Protein AF-A0A660TKF4-F1 (afdb_monomer_lite)

pLDDT: mean 88.18, std 7.92, range [66.0, 97.12]

Foldseek 3Di:
DDPVVCDDVNVQVVVCVVVVVWPSVDQWTWDDDPVDTDTDHDDDDDCVPHNDPPDDPPD

Radius of gyration: 16.27 Å; chains: 1; bounding box: 41×16×41 Å

Structure (mmCIF, N/CA/C/O backbone):
data_AF-A0A660TKF4-F1
#
_entry.id   AF-A0A660TKF4-F1
#
loop_
_atom_site.group_PDB
_atom_site.id
_atom_site.type_symbol
_atom_site.label_atom_id
_atom_site.label_alt_id
_atom_site.label_comp_id
_atom_site.label_asym_id
_atom_site.label_entity_id
_atom_site.label_seq_id
_atom_site.pdbx_PDB_ins_code
_atom_site.Cartn_x
_atom_site.Cartn_y
_atom_site.Cartn_z
_atom_site.occupancy
_atom_site.B_iso_or_equiv
_atom_site.auth_seq_id
_atom_site.auth_comp_id
_atom_site.auth_asym_id
_atom_site.auth_atom_id
_atom_site.pdbx_PDB_model_num
ATOM 1 N N . MET A 1 1 ? 17.376 12.286 8.732 1.00 81.38 1 MET A N 1
ATOM 2 C CA . MET A 1 1 ? 17.352 10.925 8.147 1.00 81.38 1 MET A CA 1
ATOM 3 C C . MET A 1 1 ? 16.498 10.970 6.888 1.00 81.38 1 MET A C 1
ATOM 5 O O . MET A 1 1 ? 15.452 11.604 6.931 1.00 81.38 1 MET A O 1
ATOM 9 N N . LYS A 1 2 ? 16.950 10.403 5.764 1.00 93.38 2 LYS A N 1
ATOM 10 C CA . LYS A 1 2 ? 16.188 10.400 4.500 1.00 93.38 2 LYS A CA 1
ATOM 11 C C . LYS A 1 2 ? 15.252 9.185 4.440 1.00 93.38 2 LYS A C 1
ATOM 13 O O . LYS A 1 2 ? 15.597 8.140 4.979 1.00 93.38 2 LYS A O 1
ATOM 18 N N . LEU A 1 3 ? 14.112 9.295 3.749 1.00 92.56 3 LEU A N 1
ATOM 19 C CA . LEU A 1 3 ? 13.084 8.236 3.697 1.00 92.56 3 LEU A CA 1
ATOM 20 C C . LEU A 1 3 ? 13.612 6.888 3.178 1.00 92.56 3 LEU A C 1
ATOM 22 O O . LEU A 1 3 ? 13.316 5.851 3.765 1.00 92.56 3 LEU A O 1
ATOM 26 N N . TYR A 1 4 ? 14.472 6.894 2.152 1.00 93.25 4 TYR A N 1
ATOM 27 C CA . TYR A 1 4 ? 15.056 5.657 1.610 1.00 93.25 4 TYR A CA 1
ATOM 28 C C . TYR A 1 4 ? 15.930 4.896 2.623 1.00 93.25 4 TYR A C 1
ATOM 30 O O . TYR A 1 4 ? 16.170 3.708 2.448 1.00 93.25 4 TYR A O 1
ATOM 38 N N . GLN A 1 5 ? 16.413 5.563 3.677 1.00 97.12 5 GLN A N 1
ATOM 39 C CA . GLN A 1 5 ? 17.207 4.935 4.739 1.00 97.12 5 GLN A CA 1
ATOM 40 C C . GLN A 1 5 ? 16.325 4.252 5.796 1.00 97.12 5 GLN A C 1
ATOM 42 O O . GLN A 1 5 ? 16.820 3.455 6.585 1.00 97.12 5 GLN A O 1
ATOM 47 N N . ILE A 1 6 ? 15.033 4.592 5.839 1.00 95.69 6 ILE A N 1
ATOM 48 C CA . ILE A 1 6 ? 14.059 4.071 6.806 1.00 95.69 6 ILE A CA 1
ATOM 49 C C . ILE A 1 6 ? 13.420 2.788 6.271 1.00 95.69 6 ILE A C 1
ATOM 51 O O . ILE A 1 6 ? 13.261 1.823 7.018 1.00 95.69 6 ILE A O 1
ATOM 55 N N . GLY A 1 7 ? 13.082 2.789 4.979 1.00 94.19 7 GLY A N 1
ATOM 56 C CA . GLY A 1 7 ? 12.343 1.717 4.321 1.00 94.19 7 GLY A CA 1
ATOM 57 C C . GLY A 1 7 ? 10.832 1.827 4.535 1.00 94.19 7 GLY A C 1
ATOM 58 O O . GLY A 1 7 ? 10.357 2.255 5.587 1.00 94.19 7 GLY A O 1
ATOM 59 N N . GLU A 1 8 ? 10.078 1.415 3.520 1.00 91.12 8 GLU A N 1
ATOM 60 C CA . GLU A 1 8 ? 8.618 1.544 3.446 1.00 91.12 8 GLU A CA 1
ATOM 61 C C . GLU A 1 8 ? 7.901 0.933 4.657 1.00 91.12 8 GLU A C 1
ATOM 63 O O . GLU A 1 8 ? 7.177 1.629 5.362 1.00 91.12 8 GLU A O 1
ATOM 68 N N . ARG A 1 9 ? 8.186 -0.333 4.986 1.00 89.31 9 ARG A N 1
ATOM 69 C CA . ARG A 1 9 ? 7.538 -1.041 6.107 1.00 89.31 9 ARG A CA 1
ATOM 70 C C . ARG A 1 9 ? 7.685 -0.320 7.445 1.00 89.31 9 ARG A C 1
ATOM 72 O O . ARG A 1 9 ? 6.770 -0.322 8.264 1.00 89.31 9 ARG A O 1
ATOM 79 N N . ARG A 1 10 ? 8.849 0.288 7.689 1.00 91.56 10 ARG A N 1
ATOM 80 C CA . ARG A 1 10 ? 9.088 1.031 8.929 1.00 91.56 10 ARG A CA 1
ATOM 81 C C . ARG A 1 10 ? 8.346 2.362 8.918 1.00 91.56 10 ARG A C 1
ATOM 83 O O . ARG A 1 10 ? 7.831 2.743 9.959 1.00 91.56 10 ARG A O 1
ATOM 90 N N . ILE A 1 11 ? 8.247 3.026 7.767 1.00 91.19 11 ILE A N 1
ATOM 91 C CA . ILE A 1 11 ? 7.427 4.234 7.611 1.00 91.19 11 ILE A CA 1
ATOM 92 C C . ILE A 1 11 ? 5.953 3.916 7.892 1.00 91.19 11 ILE A C 1
ATOM 94 O O . ILE A 1 11 ? 5.356 4.597 8.721 1.00 91.19 11 ILE A O 1
ATOM 98 N N . ILE A 1 12 ? 5.402 2.851 7.294 1.00 88.06 12 ILE A N 1
ATOM 99 C CA . ILE A 1 12 ? 4.018 2.404 7.536 1.00 88.06 12 ILE A CA 1
ATOM 100 C C . ILE A 1 12 ? 3.792 2.175 9.033 1.00 88.06 12 ILE A C 1
ATOM 102 O O . ILE A 1 12 ? 2.881 2.760 9.609 1.00 88.06 12 ILE A O 1
ATOM 106 N N . LYS A 1 13 ? 4.687 1.432 9.697 1.00 87.19 13 LYS A N 1
ATOM 107 C CA . LYS A 1 13 ? 4.600 1.175 11.143 1.00 87.19 13 LYS A CA 1
ATOM 108 C C . LYS A 1 13 ? 4.590 2.450 11.993 1.00 87.19 13 LYS A C 1
ATOM 110 O O . LYS A 1 13 ? 3.929 2.474 13.027 1.00 87.19 13 LYS A O 1
ATOM 115 N N . GLU A 1 14 ? 5.346 3.484 11.620 1.00 89.25 14 GLU A N 1
ATOM 116 C CA . GLU A 1 14 ? 5.319 4.763 12.343 1.00 89.25 14 GLU A CA 1
ATOM 117 C C . GLU A 1 14 ? 4.020 5.539 12.080 1.00 89.25 14 GLU A C 1
ATOM 119 O O . GLU A 1 14 ? 3.473 6.118 13.015 1.00 89.25 14 GLU A O 1
ATOM 124 N N . ILE A 1 15 ? 3.484 5.495 10.856 1.00 87.50 15 ILE A N 1
ATOM 125 C CA . ILE A 1 15 ? 2.190 6.111 10.515 1.00 87.50 15 ILE A CA 1
ATOM 126 C C . ILE A 1 15 ? 1.045 5.434 11.280 1.00 87.50 15 ILE A C 1
ATOM 128 O O . ILE A 1 15 ? 0.200 6.131 11.839 1.00 87.50 15 ILE A O 1
ATOM 132 N N . SER A 1 16 ? 1.051 4.102 11.403 1.00 84.38 16 SER A N 1
ATOM 133 C CA . SER A 1 16 ? 0.037 3.358 12.169 1.00 84.38 16 SER A CA 1
ATOM 134 C C . SER A 1 16 ? -0.044 3.775 13.637 1.00 84.38 16 SER A C 1
ATOM 136 O O . SER A 1 16 ? -1.105 3.680 14.239 1.00 84.38 16 SER A O 1
ATOM 138 N N . LYS A 1 17 ? 1.042 4.288 14.232 1.00 86.50 17 LYS A N 1
ATOM 139 C CA . LYS A 1 17 ? 1.004 4.803 15.614 1.00 86.50 17 LYS A CA 1
ATOM 140 C C . LYS A 1 17 ? 0.230 6.116 15.742 1.00 86.50 17 LYS A C 1
ATOM 142 O O . LYS A 1 17 ? -0.214 6.444 16.836 1.00 86.50 17 LYS A O 1
ATOM 147 N N . ILE A 1 18 ? 0.116 6.879 14.654 1.00 87.56 18 ILE A N 1
ATOM 148 C CA . ILE A 1 18 ? -0.618 8.151 14.601 1.00 87.56 18 ILE A CA 1
ATOM 149 C C . ILE A 1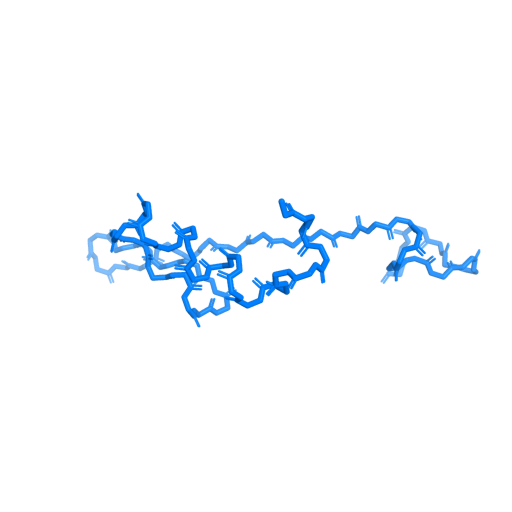 18 ? -2.117 7.892 14.386 1.00 87.56 18 ILE A C 1
ATOM 151 O O . ILE A 1 18 ? -2.944 8.696 14.805 1.00 87.56 18 ILE A O 1
ATOM 155 N N . LEU A 1 19 ? -2.462 6.759 13.766 1.00 79.31 19 LEU A N 1
ATOM 156 C CA . LEU A 1 19 ? -3.826 6.343 13.437 1.00 79.31 19 LEU A CA 1
ATOM 157 C C . LEU A 1 19 ? -4.182 5.035 14.169 1.00 79.31 19 LEU A C 1
ATOM 159 O O . LEU A 1 19 ? -4.349 4.005 13.519 1.00 79.31 19 LEU A O 1
ATOM 163 N N . PRO A 1 20 ? -4.276 5.044 15.513 1.00 70.62 20 PRO A N 1
ATOM 164 C CA . PRO A 1 20 ? -4.402 3.821 16.310 1.00 70.62 20 PRO A CA 1
ATOM 165 C C . PRO A 1 20 ? -5.696 3.041 16.044 1.00 70.62 20 PRO A C 1
ATOM 167 O O . PRO A 1 20 ? -5.723 1.830 16.240 1.00 70.62 20 PRO A O 1
ATOM 170 N N . ASP A 1 21 ? -6.743 3.724 15.577 1.00 73.81 21 ASP A N 1
ATOM 171 C CA . ASP A 1 21 ? -8.057 3.131 15.312 1.00 73.81 21 ASP A CA 1
ATOM 172 C C . ASP A 1 21 ? -8.180 2.544 13.896 1.00 73.81 21 ASP A C 1
ATOM 174 O O . ASP A 1 21 ? -9.230 2.019 13.529 1.00 73.81 21 ASP A O 1
ATOM 178 N N . VAL A 1 22 ? -7.120 2.636 13.083 1.00 69.69 22 VAL A N 1
ATOM 179 C CA . VAL A 1 22 ? -7.091 2.093 11.723 1.00 69.69 22 VAL A CA 1
ATOM 180 C C . VAL A 1 22 ? -6.058 0.976 11.657 1.00 69.69 22 VAL A C 1
ATOM 182 O O . VAL A 1 22 ? -4.853 1.205 11.762 1.00 69.69 22 VAL A O 1
ATOM 185 N N . ASP A 1 23 ? -6.531 -0.248 11.439 1.00 70.75 23 ASP A N 1
ATOM 186 C CA . ASP A 1 23 ? -5.663 -1.378 11.124 1.00 70.75 23 ASP A CA 1
ATOM 187 C C . ASP A 1 23 ? -5.073 -1.187 9.717 1.00 70.75 23 ASP A C 1
ATOM 189 O O . ASP A 1 23 ? -5.715 -1.470 8.710 1.00 70.75 23 ASP A O 1
ATOM 193 N N . LEU A 1 24 ? -3.856 -0.639 9.661 1.00 69.88 24 LEU A N 1
ATOM 194 C CA . LEU A 1 24 ? -3.084 -0.415 8.431 1.00 69.88 24 LEU A CA 1
ATOM 195 C C . LEU A 1 24 ? -2.171 -1.605 8.078 1.00 69.88 24 LEU A C 1
ATOM 197 O O . LEU A 1 24 ? -1.238 -1.441 7.291 1.00 69.88 24 LEU A O 1
ATOM 201 N N . THR A 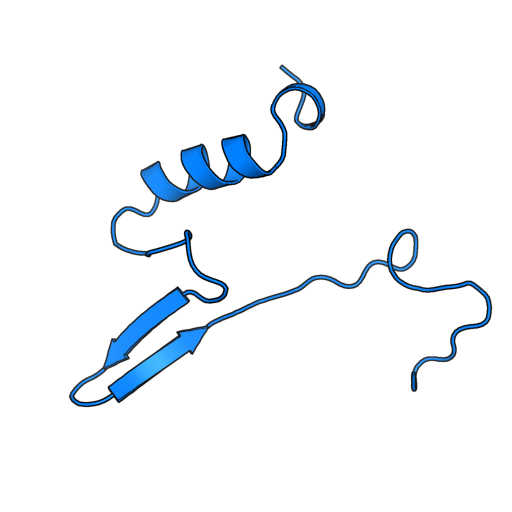1 25 ? -2.347 -2.765 8.721 1.00 66.00 25 THR A N 1
ATOM 202 C CA . THR A 1 25 ? -1.483 -3.940 8.494 1.00 66.00 25 THR A CA 1
ATOM 203 C C . THR A 1 25 ? -2.031 -4.926 7.464 1.00 66.00 25 THR A C 1
ATOM 205 O O . THR A 1 25 ? -1.344 -5.888 7.126 1.00 66.00 25 THR A O 1
ATOM 208 N N . ASP A 1 26 ? -3.231 -4.655 6.956 1.00 69.44 26 ASP A N 1
ATOM 209 C CA . ASP A 1 26 ? -3.965 -5.451 5.975 1.00 69.44 26 ASP A CA 1
ATOM 210 C C . ASP A 1 26 ? -3.964 -4.753 4.595 1.00 69.44 26 ASP A C 1
ATOM 212 O O . ASP A 1 26 ? -3.634 -3.567 4.494 1.00 69.44 26 ASP A O 1
ATOM 216 N N . ASP A 1 27 ? -4.365 -5.454 3.532 1.00 80.06 27 ASP A N 1
ATOM 217 C CA . ASP A 1 27 ? -4.385 -4.932 2.147 1.00 80.06 27 ASP A CA 1
ATOM 218 C C . ASP A 1 27 ? -5.387 -3.763 1.958 1.00 80.06 27 ASP A C 1
ATOM 220 O O . ASP A 1 27 ? -5.398 -3.062 0.938 1.00 80.06 27 ASP A O 1
ATOM 224 N N . CYS A 1 28 ? -6.259 -3.541 2.946 1.00 84.00 28 CYS A N 1
ATOM 225 C CA . CYS A 1 28 ? -7.198 -2.428 3.002 1.00 84.00 28 CYS A CA 1
ATOM 226 C C . CYS A 1 28 ? -7.544 -2.042 4.447 1.00 84.00 28 CYS A C 1
ATOM 228 O O . CYS A 1 28 ? -7.483 -2.858 5.367 1.00 84.00 28 CYS A O 1
ATOM 230 N N . ALA A 1 29 ? -7.985 -0.800 4.643 1.00 86.25 29 ALA A N 1
ATOM 231 C CA . ALA A 1 29 ? -8.575 -0.365 5.901 1.00 86.25 29 ALA A CA 1
ATOM 232 C C . ALA A 1 29 ? -10.022 -0.871 6.014 1.00 86.25 29 ALA A C 1
ATOM 234 O O . ALA A 1 29 ? -10.799 -0.789 5.058 1.00 86.25 29 ALA A O 1
ATOM 235 N N . ARG A 1 30 ? -10.401 -1.350 7.204 1.00 86.75 30 ARG A N 1
ATOM 236 C CA . ARG A 1 30 ? -11.738 -1.884 7.504 1.00 86.75 30 ARG A CA 1
ATOM 237 C C . ARG A 1 30 ? -12.458 -0.977 8.491 1.00 86.75 30 ARG A C 1
ATOM 239 O O . ARG A 1 30 ? -11.989 -0.790 9.609 1.00 86.75 30 ARG A O 1
ATOM 246 N N . ILE A 1 31 ? -13.613 -0.448 8.100 1.00 86.06 31 ILE A N 1
ATOM 247 C CA . ILE A 1 31 ? -14.440 0.428 8.938 1.00 86.06 31 ILE A CA 1
ATOM 248 C C . ILE A 1 31 ? -15.771 -0.279 9.191 1.00 86.06 31 ILE A C 1
ATOM 250 O O . ILE A 1 31 ? -16.501 -0.572 8.247 1.00 86.06 31 ILE A O 1
ATOM 254 N N . ALA A 1 32 ? -16.083 -0.582 10.452 1.00 88.12 32 ALA A N 1
ATOM 255 C CA . ALA A 1 32 ? -17.361 -1.190 10.820 1.00 88.12 32 ALA A CA 1
ATOM 256 C C . ALA A 1 32 ? -18.502 -0.167 10.685 1.00 88.12 32 ALA A C 1
ATOM 258 O O . ALA A 1 32 ? -18.407 0.941 11.214 1.00 88.12 32 ALA A O 1
ATOM 259 N N . ILE A 1 33 ? -19.570 -0.543 9.982 1.00 91.38 33 ILE A N 1
ATOM 260 C CA . ILE A 1 33 ? -20.791 0.254 9.814 1.00 91.38 33 ILE A CA 1
ATOM 261 C C . ILE A 1 33 ? -21.977 -0.695 9.993 1.00 91.38 33 ILE A C 1
ATOM 263 O O . ILE A 1 33 ? -22.249 -1.516 9.118 1.00 91.38 33 ILE A O 1
ATOM 267 N N . ASP A 1 34 ? -22.659 -0.580 11.134 1.00 93.44 34 ASP A N 1
ATOM 268 C CA . ASP A 1 34 ? -23.743 -1.470 11.564 1.00 93.44 34 ASP A CA 1
ATOM 269 C C . ASP A 1 34 ? -23.343 -2.958 11.502 1.00 93.44 34 ASP A C 1
ATOM 271 O O . ASP A 1 34 ? -22.446 -3.395 12.224 1.00 93.44 34 ASP A O 1
ATOM 275 N N . ASP A 1 35 ? -23.996 -3.740 10.642 1.00 95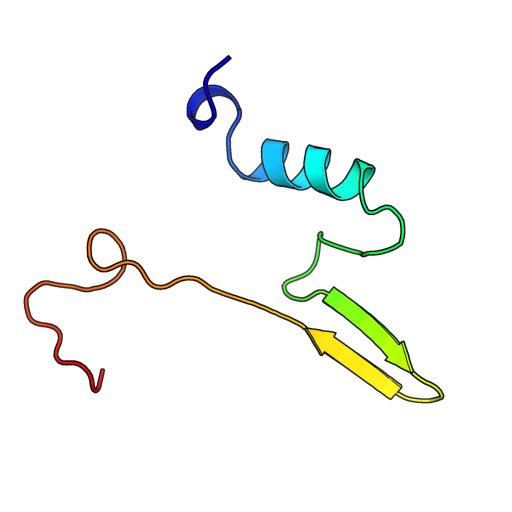.31 35 ASP A N 1
ATOM 276 C CA . ASP A 1 35 ? -23.758 -5.167 10.412 1.00 95.31 35 ASP A CA 1
ATOM 277 C C . ASP A 1 35 ? -22.788 -5.441 9.245 1.00 95.31 35 ASP A C 1
ATOM 279 O O . ASP A 1 35 ? -22.665 -6.578 8.779 1.00 95.31 35 ASP A O 1
ATOM 283 N N . LYS A 1 36 ? -22.103 -4.404 8.747 1.00 94.69 36 LYS A N 1
ATOM 284 C CA . LYS A 1 36 ? -21.250 -4.445 7.552 1.00 94.69 36 LYS A CA 1
ATOM 285 C C . LYS A 1 36 ? -19.884 -3.812 7.796 1.00 94.69 36 LYS A C 1
ATOM 287 O O . LYS A 1 36 ? -19.629 -3.149 8.798 1.00 94.69 36 LYS A O 1
ATOM 292 N N . TYR A 1 37 ? -19.008 -3.989 6.811 1.00 90.38 37 TYR A N 1
ATOM 293 C CA . TYR A 1 37 ? -17.721 -3.310 6.738 1.00 90.38 37 TYR A CA 1
ATOM 294 C C . TYR A 1 37 ? -17.627 -2.482 5.460 1.00 90.38 37 TYR A C 1
ATOM 296 O O . TYR A 1 37 ? -17.905 -2.978 4.367 1.00 90.38 37 TYR A O 1
ATOM 304 N N . LEU A 1 38 ? -17.188 -1.234 5.599 1.00 90.19 38 LEU A N 1
ATOM 305 C CA . LEU A 1 38 ? -16.658 -0.441 4.501 1.00 90.19 38 LEU A CA 1
ATOM 306 C C . LEU A 1 38 ? -15.158 -0.725 4.395 1.00 90.19 38 LEU A C 1
ATOM 308 O O . LEU A 1 38 ? -14.400 -0.461 5.328 1.00 90.19 38 LEU A O 1
ATOM 312 N N . LEU A 1 39 ? -14.752 -1.274 3.255 1.00 90.50 39 LEU A N 1
ATOM 313 C CA . LEU A 1 39 ? -13.355 -1.533 2.929 1.00 90.50 39 LEU A CA 1
ATOM 314 C C . LEU A 1 39 ? -12.826 -0.379 2.085 1.00 90.50 39 LEU A C 1
ATOM 316 O O . LEU A 1 39 ? -13.427 -0.035 1.066 1.00 90.50 39 LEU A O 1
ATOM 320 N N . VAL A 1 40 ? -11.713 0.216 2.503 1.00 89.25 40 VAL A N 1
ATOM 321 C CA . VAL A 1 40 ? -11.077 1.326 1.790 1.00 89.25 40 VAL A CA 1
ATOM 322 C C . VAL A 1 40 ? -9.637 0.951 1.489 1.00 89.25 40 VAL A C 1
ATOM 324 O O . VAL A 1 40 ? -8.850 0.699 2.398 1.00 89.25 40 VAL A O 1
ATOM 327 N N . SER A 1 41 ? -9.286 0.934 0.209 1.00 90.75 41 SER A N 1
ATOM 328 C CA . SER A 1 41 ? -7.906 0.799 -0.245 1.00 90.75 41 SER A CA 1
ATOM 329 C C . SER A 1 41 ? -7.621 1.848 -1.310 1.00 90.75 41 SER A C 1
ATOM 331 O O . SER A 1 41 ? -8.531 2.337 -1.985 1.00 90.75 41 SER A O 1
ATOM 333 N N . THR A 1 42 ? -6.359 2.228 -1.421 1.00 91.56 42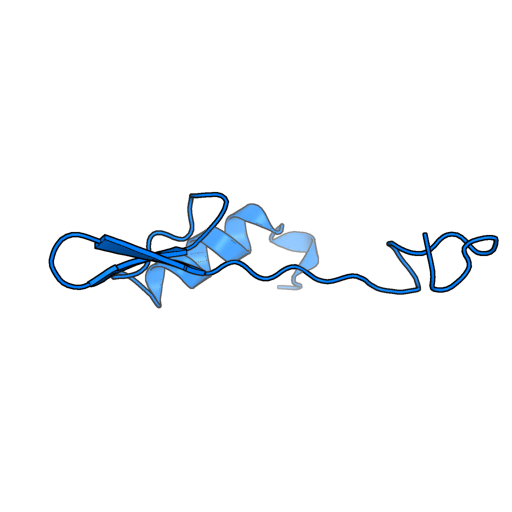 THR A N 1
ATOM 334 C CA . THR A 1 42 ? -5.872 3.161 -2.428 1.00 91.56 42 THR A CA 1
ATOM 335 C C . THR A 1 42 ? -4.529 2.663 -2.907 1.00 91.56 42 THR A C 1
ATOM 337 O O . THR A 1 42 ? -3.700 2.246 -2.106 1.00 91.56 42 THR A O 1
ATOM 340 N N . ASP A 1 43 ? -4.305 2.785 -4.205 1.00 91.56 43 ASP A N 1
ATOM 341 C CA . ASP A 1 43 ? -3.041 2.438 -4.829 1.00 91.56 43 ASP A CA 1
ATOM 342 C C . ASP A 1 43 ? -2.600 3.556 -5.763 1.00 91.56 43 ASP A C 1
ATOM 344 O O . ASP A 1 43 ? -3.408 4.384 -6.199 1.00 91.56 43 ASP A O 1
ATOM 348 N N . LEU A 1 44 ? -1.302 3.600 -6.055 1.00 94.06 44 LEU A N 1
ATOM 349 C CA . LEU A 1 44 ? -0.729 4.615 -6.928 1.00 94.06 44 LEU A CA 1
ATOM 350 C C . LEU A 1 44 ? -0.046 3.978 -8.132 1.00 94.06 44 LEU A C 1
ATOM 352 O O . LEU A 1 44 ? 0.927 3.240 -8.008 1.00 94.06 44 LEU A O 1
ATOM 356 N N . ILE A 1 45 ? -0.488 4.387 -9.318 1.00 94.38 45 ILE A N 1
ATOM 357 C CA . ILE A 1 45 ? 0.227 4.154 -10.570 1.00 94.38 45 ILE A CA 1
ATOM 358 C C . ILE A 1 45 ? 1.034 5.414 -10.884 1.00 94.38 45 ILE A C 1
ATOM 360 O O . ILE A 1 45 ? 0.552 6.538 -10.785 1.00 94.38 45 ILE A O 1
ATOM 364 N N . SER A 1 46 ? 2.300 5.224 -11.240 1.00 95.19 46 SER A N 1
ATOM 365 C CA . SER A 1 46 ? 3.246 6.298 -11.531 1.00 95.19 46 SER A CA 1
ATOM 366 C C . SER A 1 46 ? 3.886 5.983 -12.870 1.00 95.19 46 SER A C 1
ATOM 368 O O . SER A 1 46 ? 4.343 4.859 -13.076 1.00 95.19 46 SER A O 1
ATOM 370 N N . GLU A 1 47 ? 3.927 6.955 -13.780 1.00 93.44 47 GLU A N 1
ATOM 371 C CA . GLU A 1 47 ? 4.444 6.737 -15.135 1.00 93.44 47 GLU A CA 1
ATOM 372 C C . GLU A 1 47 ? 5.859 6.148 -15.112 1.00 93.44 47 GLU A C 1
ATOM 374 O O . GLU A 1 47 ? 6.162 5.175 -15.791 1.00 93.44 47 GLU A O 1
ATOM 379 N N . LYS A 1 48 ? 6.720 6.689 -14.247 1.00 95.06 48 LYS A N 1
ATOM 380 C CA . LYS A 1 48 ? 8.135 6.323 -14.191 1.00 95.06 48 LYS A CA 1
ATOM 381 C C . LYS A 1 48 ? 8.388 4.890 -13.714 1.00 95.06 48 LYS A C 1
ATOM 383 O O . LYS A 1 48 ? 9.403 4.309 -14.094 1.00 95.06 48 LYS A O 1
ATOM 388 N N . THR A 1 49 ? 7.542 4.358 -12.833 1.00 95.00 49 THR A N 1
ATOM 389 C CA . THR A 1 49 ? 7.795 3.071 -12.156 1.00 95.00 49 THR A CA 1
ATOM 390 C C . THR A 1 49 ? 6.803 1.979 -12.526 1.00 95.00 49 THR A C 1
ATOM 392 O O . THR A 1 49 ? 7.159 0.810 -12.442 1.00 95.00 49 THR A O 1
ATOM 395 N N . HIS A 1 50 ? 5.585 2.344 -12.926 1.00 95.62 50 HIS A N 1
ATOM 396 C CA . HIS A 1 50 ? 4.471 1.416 -13.116 1.00 95.62 50 HIS A CA 1
ATOM 397 C C . HIS A 1 50 ? 3.999 1.324 -14.576 1.00 95.62 50 HIS A C 1
ATOM 399 O O . HIS A 1 50 ? 3.330 0.354 -14.910 1.00 95.62 50 HIS A O 1
ATOM 405 N N . ILE A 1 51 ? 4.354 2.279 -15.452 1.00 95.44 51 ILE A N 1
ATOM 406 C CA . ILE A 1 51 ? 3.893 2.310 -16.852 1.00 95.44 51 ILE A CA 1
ATOM 407 C C . ILE A 1 51 ? 5.070 2.034 -17.807 1.00 95.44 51 ILE A C 1
ATOM 409 O O . ILE A 1 51 ? 5.949 2.883 -17.982 1.00 95.44 51 ILE A O 1
ATOM 413 N N . PRO A 1 52 ? 5.125 0.860 -18.464 1.00 95.00 52 PRO A N 1
ATOM 414 C CA . PRO A 1 52 ? 6.083 0.607 -19.534 1.00 95.00 52 PRO A CA 1
ATOM 415 C C . PRO A 1 52 ? 5.908 1.584 -20.702 1.00 95.00 52 PRO A C 1
ATOM 417 O O . PRO A 1 52 ? 4.795 1.942 -21.063 1.00 95.00 52 PRO A O 1
ATOM 420 N N . LYS A 1 53 ? 7.000 1.941 -21.389 1.00 94.19 53 LYS A N 1
ATOM 421 C CA . LYS A 1 53 ? 6.964 2.908 -22.511 1.00 94.19 53 LYS A CA 1
ATOM 422 C C . LYS A 1 53 ? 6.051 2.512 -23.676 1.00 94.19 53 LYS A C 1
ATOM 424 O O . LYS A 1 53 ? 5.645 3.368 -24.448 1.00 94.19 53 LYS A O 1
ATOM 429 N N . ILE A 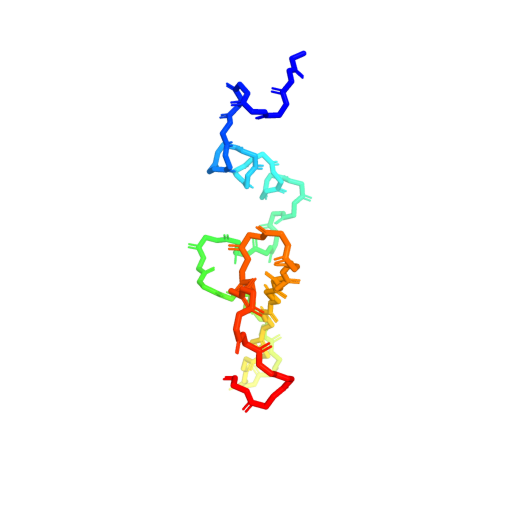1 54 ? 5.801 1.216 -23.840 1.00 95.81 54 ILE A N 1
ATOM 430 C CA . ILE A 1 54 ? 4.930 0.671 -24.889 1.00 95.81 54 ILE A CA 1
ATOM 431 C C . ILE A 1 54 ? 3.467 0.578 -24.446 1.00 95.81 54 ILE A C 1
ATOM 433 O O . ILE A 1 54 ? 2.626 0.134 -25.224 1.00 95.81 54 ILE A O 1
ATOM 437 N N . MET A 1 55 ? 3.178 0.922 -23.190 1.00 95.50 55 MET A N 1
ATOM 438 C CA . MET A 1 55 ? 1.850 0.807 -22.623 1.00 95.50 55 MET A CA 1
ATOM 439 C C . MET A 1 55 ? 0.971 1.961 -23.120 1.00 95.50 55 MET A C 1
ATOM 441 O O . MET A 1 55 ? 1.372 3.122 -23.145 1.00 95.50 55 MET A O 1
ATOM 445 N N . THR A 1 56 ? -0.232 1.621 -23.548 1.00 93.00 56 THR A N 1
ATOM 446 C CA . THR A 1 56 ? -1.325 2.514 -23.902 1.00 93.00 56 THR A CA 1
ATOM 447 C C . THR A 1 56 ? -2.238 2.710 -22.689 1.00 93.00 56 THR A C 1
ATOM 449 O O . THR A 1 56 ? -2.238 1.868 -21.792 1.00 93.00 56 THR A O 1
ATOM 452 N N . PRO A 1 57 ? -3.077 3.759 -22.664 1.00 90.94 57 PRO A N 1
ATOM 453 C CA . PRO A 1 57 ? -3.963 4.034 -21.527 1.00 90.94 57 PRO A CA 1
ATOM 454 C C . PRO A 1 57 ? -5.008 2.954 -21.183 1.00 90.94 57 PRO A C 1
ATOM 456 O O . PRO A 1 57 ? -5.730 3.127 -20.209 1.00 90.94 57 PRO A O 1
ATOM 459 N N . TRP A 1 58 ? -5.146 1.897 -21.991 1.00 90.00 58 TRP A N 1
ATOM 460 C CA . TRP A 1 58 ? -6.199 0.878 -21.859 1.00 90.00 58 TRP A CA 1
ATOM 461 C C . TRP A 1 58 ? -5.725 -0.464 -21.297 1.00 90.00 58 TRP A C 1
ATOM 463 O O . TRP A 1 58 ? -6.544 -1.368 -21.133 1.00 90.00 58 TRP A O 1
ATOM 473 N N . GLN A 1 59 ? -4.420 -0.623 -21.090 1.00 78.81 59 GLN A N 1
ATOM 474 C CA . GLN A 1 59 ? -3.858 -1.797 -20.418 1.00 78.81 59 GLN A CA 1
ATOM 475 C C . GLN A 1 59 ? -4.002 -1.658 -18.907 1.00 78.81 59 GLN A C 1
ATOM 477 O O . GLN A 1 59 ? -4.145 -2.719 -18.267 1.00 78.81 59 GLN A O 1
#

Sequence (59 aa):
MKLYQIGERRIIKEISKILPDVDLTDDCARIAIDDKYLLVSTDLISEKTHIPKIMTPWQ

Secondary structure (DSSP, 8-state):
--GGGT-HHHHHHHHHTT-TTS--SSSSEEEEETT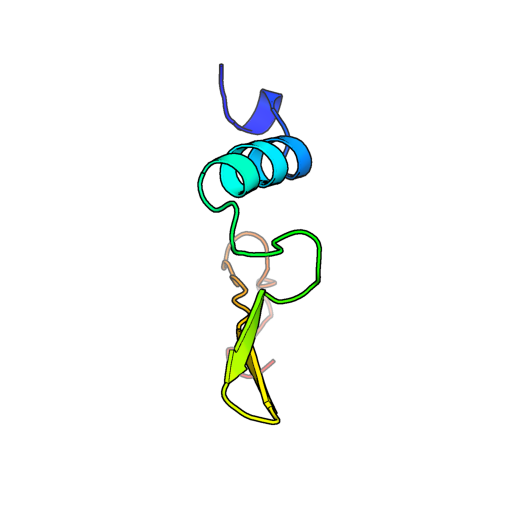EEEEE------HHHH--TT--TT-